Protein AF-A0A317IA31-F1 (afdb_monomer_lite)

Radius of gyration: 15.08 Å; chains: 1; bounding box: 31×33×38 Å

Foldseek 3Di:
DVVVLLVDQALVSLQVVLVVLLVVLLVVCCCVPPPPPHDSVVVVVCLQVDLVVLVSSLVSSLVVLVVVLVSNVVSVSVSSSVNNVVSSVVSVVVSVVSSVD

Sequence (101 aa):
MILNIFKRDNLKFGLILGLLAPFLSLLIFYFIKFFPLFSFGDMFEALRTNKQMVTAISIPCLFLNILLFTLYINSHRDKTAKGIFAITLVFAVASLIFKFM

Structure (mmCIF, N/CA/C/O backbone):
data_AF-A0A317IA31-F1
#
_entry.id   AF-A0A317IA31-F1
#
loop_
_atom_site.group_PDB
_atom_site.id
_atom_site.type_symbol
_atom_site.label_atom_id
_atom_site.label_alt_id
_atom_site.label_comp_id
_atom_site.label_asym_id
_atom_site.label_entity_id
_atom_site.label_seq_id
_atom_site.pdbx_PDB_ins_code
_atom_site.Cartn_x
_atom_site.Cartn_y
_atom_site.Cartn_z
_atom_site.occupancy
_atom_site.B_iso_or_equiv
_atom_site.auth_seq_id
_atom_site.auth_comp_id
_atom_site.auth_asym_id
_atom_site.auth_atom_id
_atom_site.pdbx_PDB_model_num
ATOM 1 N N . MET A 1 1 ? -11.987 19.523 9.908 1.00 44.31 1 MET A N 1
ATOM 2 C CA . MET A 1 1 ? -12.376 18.456 8.952 1.00 44.31 1 MET A CA 1
ATOM 3 C C . MET A 1 1 ? -11.729 17.103 9.282 1.00 44.31 1 MET A C 1
ATOM 5 O O . MET A 1 1 ? -12.458 16.123 9.361 1.00 44.31 1 MET A O 1
ATOM 9 N N . ILE A 1 2 ? -10.420 17.045 9.581 1.00 48.22 2 ILE A N 1
ATOM 10 C CA . ILE A 1 2 ? -9.687 15.808 9.951 1.00 48.22 2 ILE A CA 1
ATOM 11 C C . ILE A 1 2 ? -10.277 15.095 11.191 1.00 48.22 2 ILE A C 1
ATOM 13 O O . ILE A 1 2 ? -10.384 13.874 11.205 1.00 48.22 2 ILE A O 1
ATOM 17 N N . LEU A 1 3 ? -10.776 15.841 12.187 1.00 49.44 3 LEU A N 1
ATOM 18 C CA . LEU A 1 3 ? -11.334 15.270 13.426 1.00 49.44 3 LEU A CA 1
ATOM 19 C C . LEU A 1 3 ? -12.599 14.403 13.233 1.00 49.44 3 LEU A C 1
ATOM 21 O O . LEU A 1 3 ? -12.896 13.559 14.074 1.00 49.44 3 LEU A O 1
ATOM 25 N N . ASN A 1 4 ? -13.363 14.599 12.148 1.00 55.94 4 ASN A N 1
ATOM 26 C CA . ASN A 1 4 ? -14.645 13.904 11.952 1.00 55.94 4 ASN A CA 1
ATOM 27 C C . ASN A 1 4 ? -14.487 12.527 11.277 1.00 55.94 4 ASN A C 1
ATOM 29 O O . ASN A 1 4 ? -15.385 11.690 11.359 1.00 55.94 4 ASN A O 1
ATOM 33 N N . ILE A 1 5 ? -13.334 12.277 10.645 1.00 59.53 5 ILE A N 1
ATOM 34 C CA . ILE A 1 5 ? -12.976 10.988 10.034 1.00 59.53 5 ILE A CA 1
ATOM 35 C C . ILE A 1 5 ? -12.821 9.898 11.110 1.00 59.53 5 ILE A C 1
ATOM 37 O O . ILE A 1 5 ? -13.324 8.789 10.944 1.00 59.53 5 ILE A O 1
ATOM 41 N N . PHE A 1 6 ? -12.275 10.253 12.277 1.00 63.16 6 PHE A N 1
ATOM 42 C CA . PHE A 1 6 ? -12.045 9.336 13.402 1.00 63.16 6 PHE A CA 1
ATOM 43 C C . PHE A 1 6 ? -13.314 8.917 14.166 1.00 63.16 6 PHE A C 1
ATOM 45 O O . PHE A 1 6 ? -13.267 8.030 15.020 1.00 63.16 6 PHE A O 1
ATOM 52 N N . LYS A 1 7 ? -14.471 9.530 13.878 1.00 67.19 7 LYS A N 1
ATOM 53 C CA . LYS A 1 7 ? -15.748 9.150 14.506 1.00 67.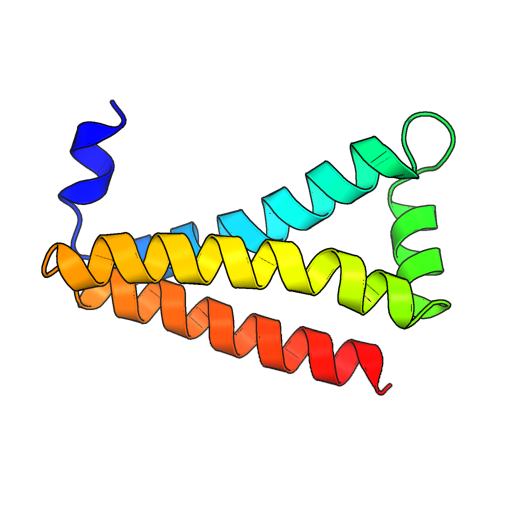19 7 LYS A CA 1
ATOM 54 C C . LYS A 1 7 ? -16.465 8.006 13.790 1.00 67.19 7 LYS A C 1
ATOM 56 O O . LYS A 1 7 ? -17.363 7.407 14.378 1.00 67.19 7 LYS A O 1
ATOM 61 N N . ARG A 1 8 ? -16.111 7.703 12.536 1.00 75.19 8 ARG A N 1
ATOM 62 C CA . ARG A 1 8 ? -16.809 6.682 11.746 1.00 75.19 8 ARG A CA 1
ATOM 63 C C . ARG A 1 8 ? -16.297 5.283 12.082 1.00 75.19 8 ARG A C 1
ATOM 65 O O . ARG A 1 8 ? -15.136 4.967 11.844 1.00 75.19 8 ARG A O 1
ATOM 72 N N . ASP A 1 9 ? -17.201 4.441 12.576 1.00 88.56 9 ASP A N 1
ATOM 73 C CA . ASP A 1 9 ? -16.982 3.005 12.764 1.00 88.56 9 ASP A CA 1
ATOM 74 C C . ASP A 1 9 ? -17.796 2.203 11.738 1.00 88.56 9 ASP A C 1
ATOM 76 O O . ASP A 1 9 ? -18.942 1.812 11.973 1.00 88.56 9 ASP A O 1
ATOM 80 N N . ASN A 1 10 ? -17.243 2.027 10.539 1.00 93.69 10 ASN A N 1
ATOM 81 C CA . ASN A 1 10 ? -17.922 1.333 9.451 1.00 93.69 10 ASN A CA 1
ATOM 82 C C . ASN A 1 10 ? -16.921 0.551 8.601 1.00 93.69 10 ASN A C 1
ATOM 84 O O . ASN A 1 10 ? -15.926 1.099 8.131 1.00 93.69 10 ASN A O 1
ATOM 88 N N . LEU A 1 11 ? -17.240 -0.716 8.333 1.00 93.38 11 LEU A N 1
ATOM 89 C CA . LEU A 1 11 ? -16.405 -1.599 7.523 1.00 93.38 11 LEU A CA 1
ATOM 90 C C . LEU A 1 11 ? -16.112 -1.018 6.132 1.00 93.38 11 LEU A C 1
ATOM 92 O O . LEU A 1 11 ? -14.958 -0.983 5.721 1.00 93.38 11 LEU A O 1
ATOM 96 N N . LYS A 1 12 ? -17.132 -0.505 5.425 1.00 94.50 12 LYS A N 1
ATOM 97 C CA . LYS A 1 12 ? -16.969 0.083 4.082 1.00 94.50 12 LYS A CA 1
ATOM 98 C C . LYS A 1 12 ? -16.014 1.271 4.105 1.00 94.50 12 LYS A C 1
ATOM 100 O O . LYS A 1 12 ? -15.209 1.435 3.196 1.00 94.50 12 LYS A O 1
ATOM 105 N N . PHE A 1 13 ? -16.091 2.082 5.157 1.00 93.81 13 PHE A N 1
ATOM 106 C CA . PHE A 1 13 ? -15.183 3.207 5.337 1.00 93.81 13 PHE A CA 1
ATOM 107 C C . PHE A 1 13 ? -13.743 2.731 5.559 1.00 93.81 13 PHE A C 1
ATOM 109 O O . PHE A 1 13 ? -12.834 3.246 4.917 1.00 93.81 13 PHE A O 1
ATOM 116 N N . GLY A 1 14 ? -13.550 1.696 6.381 1.00 94.25 14 GLY A N 1
ATOM 117 C CA . GLY A 1 14 ? -12.249 1.056 6.574 1.00 94.25 14 GLY A CA 1
ATOM 118 C C . GLY A 1 14 ? -11.650 0.486 5.290 1.00 94.25 14 GLY A C 1
ATOM 119 O O . GLY A 1 14 ? -10.469 0.691 5.034 1.00 94.25 14 GLY A O 1
ATOM 120 N N . LEU A 1 15 ? -12.462 -0.164 4.450 1.00 95.88 15 LEU A N 1
ATOM 121 C CA . LEU A 1 15 ? -12.018 -0.687 3.152 1.00 95.88 15 LEU A CA 1
ATOM 122 C C . LEU A 1 15 ? -11.539 0.440 2.221 1.00 95.88 15 LEU A C 1
ATOM 124 O O . LEU A 1 15 ? -10.473 0.340 1.623 1.00 95.88 15 LEU A O 1
ATOM 128 N N . ILE A 1 16 ? -12.294 1.538 2.127 1.00 94.50 16 ILE A N 1
ATOM 129 C CA . ILE A 1 16 ? -11.907 2.695 1.304 1.00 94.50 16 ILE A CA 1
ATOM 130 C C . ILE A 1 16 ? -10.616 3.325 1.837 1.00 94.50 16 ILE A C 1
ATOM 132 O O . ILE A 1 16 ? -9.703 3.593 1.061 1.00 94.50 16 ILE A O 1
ATOM 136 N N . LEU A 1 17 ? -10.512 3.522 3.156 1.00 93.06 17 LEU A N 1
ATOM 137 C CA . LEU A 1 17 ? -9.300 4.058 3.778 1.00 93.06 17 LEU A CA 1
ATOM 138 C C . LEU A 1 17 ? -8.081 3.161 3.544 1.00 93.06 17 LEU A C 1
ATOM 140 O O . LEU A 1 17 ? -7.012 3.673 3.225 1.00 93.06 17 LEU A O 1
ATOM 144 N N . GLY A 1 18 ? -8.246 1.841 3.654 1.00 93.00 18 GLY A N 1
ATOM 145 C CA . GLY A 1 18 ? -7.170 0.877 3.432 1.00 93.00 18 GLY A CA 1
ATOM 146 C C . GLY A 1 18 ? -6.614 0.896 2.004 1.00 93.00 18 GLY A C 1
ATOM 147 O O . GLY A 1 18 ? -5.446 0.578 1.787 1.00 93.00 18 GLY A O 1
ATOM 148 N N . LEU A 1 19 ? -7.426 1.296 1.019 1.00 94.38 19 LEU A N 1
ATOM 149 C CA . LEU A 1 19 ? -7.010 1.435 -0.382 1.00 94.38 19 LEU A CA 1
ATOM 150 C C . LEU A 1 19 ? -6.271 2.747 -0.670 1.00 94.38 19 LEU A C 1
ATOM 152 O O . LEU A 1 19 ? -5.506 2.815 -1.634 1.00 94.38 19 LEU A O 1
ATOM 156 N N . LEU A 1 20 ? -6.447 3.774 0.168 1.00 92.50 20 LEU A N 1
ATOM 157 C CA . LEU A 1 20 ? -5.772 5.058 -0.029 1.00 92.50 20 LEU A CA 1
ATOM 158 C C . LEU A 1 20 ? -4.256 4.927 0.106 1.00 92.50 20 LEU A C 1
ATOM 160 O O . LEU A 1 20 ? -3.536 5.490 -0.708 1.00 92.50 20 LEU A O 1
ATOM 164 N N . ALA A 1 21 ? -3.763 4.175 1.092 1.00 88.12 21 ALA A N 1
ATOM 165 C CA . ALA A 1 21 ? -2.327 4.003 1.314 1.00 88.12 21 ALA A CA 1
ATOM 166 C C . ALA A 1 21 ? -1.583 3.369 0.113 1.00 88.12 21 ALA A C 1
ATOM 168 O O . ALA A 1 21 ? -0.564 3.928 -0.297 1.00 88.12 21 ALA A O 1
ATOM 169 N N . PRO A 1 22 ? -2.054 2.265 -0.504 1.00 88.81 22 PRO A N 1
ATOM 170 C CA . PRO A 1 22 ? -1.453 1.736 -1.726 1.00 88.81 22 PRO A CA 1
ATOM 171 C C . PRO A 1 22 ? -1.467 2.714 -2.895 1.00 88.81 22 PRO A C 1
ATOM 173 O O . PRO A 1 22 ? -0.463 2.849 -3.594 1.00 88.81 22 PRO A O 1
ATOM 176 N N . PHE A 1 23 ? -2.578 3.425 -3.083 1.00 91.69 23 PHE A N 1
ATOM 177 C CA . PHE A 1 23 ? -2.692 4.420 -4.142 1.00 91.69 23 PHE A CA 1
ATOM 178 C C . PHE A 1 23 ? -1.706 5.580 -3.942 1.00 91.69 23 PHE A C 1
ATOM 180 O O . PHE A 1 23 ? -0.998 5.964 -4.872 1.00 91.69 23 PHE A O 1
ATOM 187 N N . LEU A 1 24 ? -1.598 6.085 -2.709 1.00 92.38 24 LEU A N 1
ATOM 188 C CA . LEU A 1 24 ? -0.647 7.135 -2.352 1.00 92.38 24 LEU A CA 1
ATOM 189 C C . LEU A 1 24 ?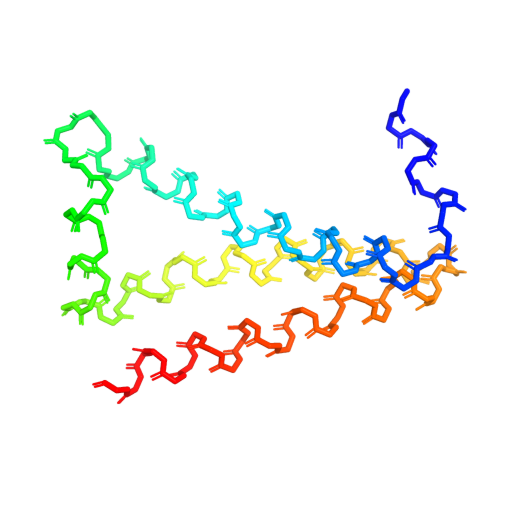 0.799 6.669 -2.531 1.00 92.38 24 LEU A C 1
ATOM 191 O O . LEU A 1 24 ? 1.610 7.411 -3.070 1.00 92.38 24 LEU A O 1
ATOM 195 N N . SER A 1 25 ? 1.112 5.439 -2.117 1.00 91.94 25 SER A N 1
ATOM 196 C CA . SER A 1 25 ? 2.447 4.855 -2.265 1.00 91.94 25 SER A CA 1
ATOM 197 C C . SER A 1 25 ? 2.881 4.795 -3.734 1.00 91.94 25 SER A C 1
ATOM 199 O O . SER A 1 25 ? 3.975 5.243 -4.075 1.00 91.94 25 SER A O 1
ATOM 201 N N . LEU A 1 26 ? 1.997 4.316 -4.620 1.00 92.62 26 LEU A N 1
ATOM 202 C CA . LEU A 1 26 ? 2.243 4.272 -6.064 1.00 92.62 26 LEU A CA 1
ATOM 203 C C . LEU A 1 26 ? 2.452 5.671 -6.658 1.00 92.62 26 LEU A C 1
ATOM 205 O O . LEU A 1 26 ? 3.407 5.880 -7.404 1.00 92.62 26 LEU A O 1
ATOM 209 N N . LEU A 1 27 ? 1.594 6.635 -6.305 1.00 93.88 27 LEU A N 1
ATOM 210 C CA . LEU A 1 27 ? 1.718 8.018 -6.774 1.00 93.88 27 LEU A CA 1
ATOM 211 C C . LEU A 1 27 ? 3.031 8.657 -6.321 1.00 93.88 27 LEU A C 1
ATOM 213 O O . LEU A 1 27 ? 3.761 9.207 -7.142 1.00 93.88 27 LEU A O 1
ATOM 217 N N . ILE A 1 28 ? 3.344 8.568 -5.027 1.00 93.31 28 ILE A N 1
ATOM 218 C CA . ILE A 1 28 ? 4.574 9.126 -4.457 1.00 93.31 28 ILE A CA 1
ATOM 219 C C . ILE A 1 28 ? 5.794 8.510 -5.148 1.00 93.31 28 ILE A C 1
ATOM 221 O O . ILE A 1 28 ? 6.703 9.234 -5.549 1.00 93.31 28 ILE A O 1
ATOM 2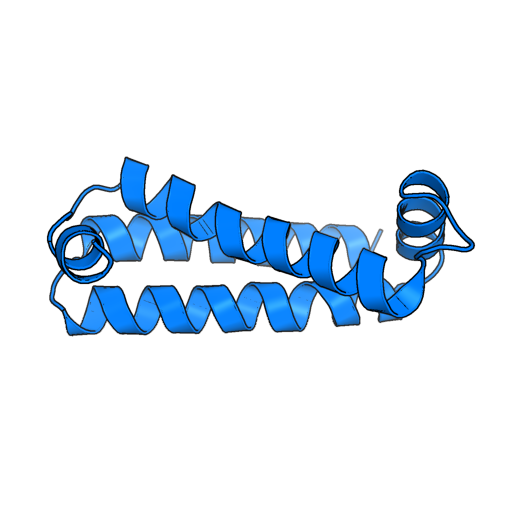25 N N . PHE A 1 29 ? 5.803 7.191 -5.350 1.00 93.19 29 PHE A N 1
ATOM 226 C CA . PHE A 1 29 ? 6.909 6.515 -6.022 1.00 93.19 29 PHE A CA 1
ATOM 227 C C . PHE A 1 29 ? 7.087 6.973 -7.475 1.00 93.19 29 PHE A C 1
ATOM 229 O O . PHE A 1 29 ? 8.216 7.234 -7.897 1.00 93.19 29 PHE A O 1
ATOM 236 N N . TYR A 1 30 ? 5.991 7.129 -8.223 1.00 94.56 30 TYR A N 1
ATOM 237 C CA . TYR A 1 30 ? 6.024 7.661 -9.585 1.00 94.56 30 TYR A CA 1
ATOM 238 C C . TYR A 1 30 ? 6.630 9.069 -9.630 1.00 94.56 30 TYR A C 1
ATOM 240 O O . TYR A 1 30 ? 7.571 9.314 -10.385 1.00 94.56 30 TYR A O 1
ATOM 248 N N . PHE A 1 31 ? 6.137 9.982 -8.789 1.00 95.25 31 PHE A N 1
ATOM 249 C CA . PHE A 1 31 ? 6.597 11.372 -8.796 1.00 95.25 31 PHE A CA 1
ATOM 250 C C . PHE A 1 31 ? 8.053 11.534 -8.360 1.00 95.25 31 PHE A C 1
ATOM 252 O O . PHE A 1 31 ? 8.723 12.445 -8.834 1.00 95.25 31 PHE A O 1
ATOM 259 N N . ILE A 1 32 ? 8.551 10.661 -7.484 1.00 93.75 32 ILE A N 1
ATOM 260 C CA . ILE A 1 32 ? 9.944 10.715 -7.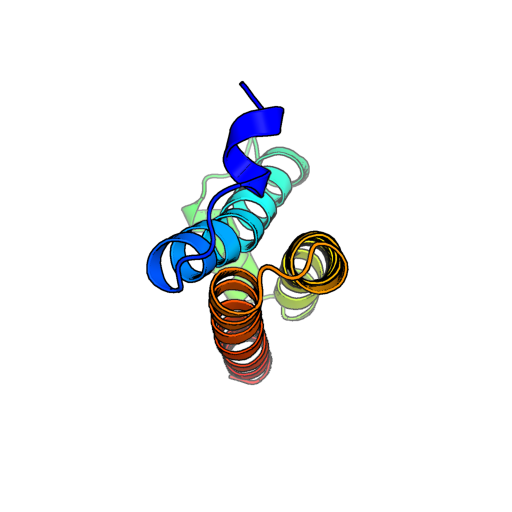028 1.00 93.75 32 ILE A CA 1
ATOM 261 C C . ILE A 1 32 ? 10.902 10.108 -8.058 1.00 93.75 32 ILE A C 1
ATOM 263 O O . ILE A 1 32 ? 12.025 10.589 -8.192 1.00 93.75 32 ILE A O 1
ATOM 267 N N . LYS A 1 33 ? 10.506 9.029 -8.748 1.00 92.31 33 LYS A N 1
ATOM 268 C CA . LYS A 1 33 ? 11.455 8.197 -9.507 1.00 92.31 33 LYS A CA 1
ATOM 269 C C . LYS A 1 33 ? 11.288 8.227 -11.026 1.00 92.31 33 LYS A C 1
ATOM 271 O O . LYS A 1 33 ? 12.257 7.954 -11.727 1.00 92.31 33 LYS A O 1
ATOM 276 N N . PHE A 1 34 ? 10.095 8.532 -11.529 1.00 93.75 34 PHE A N 1
ATOM 277 C CA . PHE A 1 34 ? 9.770 8.463 -12.959 1.00 93.75 34 PHE A CA 1
ATOM 278 C C . PHE A 1 34 ? 9.414 9.833 -13.539 1.00 93.75 34 PHE A C 1
ATOM 280 O O . PHE A 1 34 ? 9.824 10.151 -14.654 1.00 93.75 34 PHE A O 1
ATOM 287 N N . PHE A 1 35 ? 8.711 10.679 -12.784 1.00 93.50 35 PHE A N 1
ATOM 288 C CA . PHE A 1 35 ? 8.370 12.022 -13.242 1.00 93.50 35 PHE A CA 1
ATOM 289 C C . PHE A 1 35 ? 9.611 12.938 -13.315 1.00 93.50 35 PHE A C 1
ATOM 291 O O . PHE A 1 35 ? 10.446 12.896 -12.411 1.00 93.50 35 PHE A O 1
ATOM 298 N N . PRO A 1 36 ? 9.737 13.811 -14.335 1.00 94.00 36 PRO A N 1
ATOM 299 C CA . PRO A 1 36 ? 8.847 13.993 -15.492 1.00 94.00 36 PRO A CA 1
ATOM 300 C C . PRO A 1 36 ? 9.227 13.161 -16.730 1.00 94.00 36 PRO A C 1
ATOM 302 O O . PRO A 1 36 ? 8.566 13.272 -17.756 1.00 94.00 36 PRO A O 1
ATOM 305 N N . LEU A 1 37 ? 10.309 12.383 -16.661 1.00 95.31 37 LEU A N 1
ATOM 306 C CA . LEU A 1 37 ? 10.965 11.763 -17.820 1.00 95.31 37 LEU A CA 1
ATOM 307 C C . LEU A 1 37 ? 10.230 10.532 -18.363 1.00 95.31 37 LEU A C 1
ATOM 309 O O . LEU A 1 37 ? 10.307 10.250 -19.555 1.00 95.31 37 LEU A O 1
ATOM 313 N N . PHE A 1 38 ? 9.541 9.801 -17.493 1.00 95.31 38 PHE A N 1
ATOM 314 C CA . PHE A 1 38 ? 8.922 8.519 -17.800 1.00 95.31 38 PHE A CA 1
ATOM 315 C C . PHE A 1 38 ? 7.440 8.526 -17.434 1.00 95.31 38 PHE A C 1
ATOM 317 O O . PHE A 1 38 ? 7.020 9.166 -16.470 1.00 95.31 38 PHE A O 1
ATOM 324 N N . SER A 1 39 ? 6.648 7.784 -18.202 1.00 95.12 39 SER A N 1
ATOM 325 C CA . SER A 1 39 ? 5.208 7.647 -18.013 1.00 95.12 39 SER A CA 1
ATOM 326 C C . SER A 1 39 ? 4.861 6.613 -16.936 1.00 95.12 39 SER A C 1
ATOM 328 O O . SER A 1 39 ? 5.688 5.804 -16.508 1.00 95.12 39 SER A O 1
ATOM 330 N N . PHE A 1 40 ? 3.595 6.585 -16.508 1.00 92.06 40 PHE A N 1
ATOM 331 C CA . PHE A 1 40 ? 3.104 5.513 -15.635 1.00 92.06 40 PHE A CA 1
ATOM 332 C C . PHE A 1 40 ? 3.262 4.127 -16.274 1.00 92.06 40 PHE A C 1
ATOM 334 O O . PHE A 1 40 ? 3.512 3.161 -15.555 1.00 92.06 40 PHE A O 1
ATOM 341 N N . GLY A 1 41 ? 3.147 4.021 -17.604 1.00 93.56 41 GLY A N 1
ATOM 342 C CA . GLY A 1 41 ? 3.354 2.763 -18.325 1.00 93.56 41 GLY A CA 1
ATOM 343 C C . GLY A 1 41 ? 4.769 2.220 -18.128 1.00 93.56 41 GLY A C 1
ATOM 344 O O . GLY A 1 41 ? 4.933 1.047 -17.795 1.00 93.56 41 GLY A O 1
ATOM 345 N N . ASP A 1 42 ? 5.768 3.099 -18.212 1.00 93.94 42 ASP A N 1
ATOM 346 C CA . ASP A 1 42 ? 7.177 2.752 -17.996 1.00 93.94 42 ASP A CA 1
ATOM 347 C C . ASP A 1 42 ? 7.432 2.295 -16.554 1.00 93.94 42 ASP A C 1
ATOM 349 O O . ASP A 1 42 ? 8.176 1.344 -16.318 1.00 93.94 42 ASP A O 1
ATOM 353 N N . MET A 1 43 ? 6.763 2.916 -15.575 1.00 93.62 43 MET A N 1
ATOM 354 C CA . MET A 1 43 ? 6.820 2.472 -14.180 1.00 93.62 43 MET A CA 1
ATOM 355 C C . MET A 1 43 ? 6.256 1.056 -14.008 1.00 93.62 43 MET A C 1
ATOM 357 O O . MET A 1 43 ? 6.857 0.245 -13.303 1.00 93.62 43 MET A O 1
ATOM 361 N N . PHE A 1 44 ? 5.117 0.736 -14.628 1.00 91.56 44 PHE A N 1
ATOM 362 C CA . PHE A 1 44 ? 4.545 -0.612 -14.542 1.00 91.56 44 PHE A CA 1
ATOM 363 C C . PHE A 1 44 ? 5.430 -1.661 -15.217 1.00 91.56 44 PHE A C 1
ATOM 365 O O . PHE A 1 44 ? 5.557 -2.770 -14.695 1.00 91.56 44 PHE A O 1
ATOM 372 N N . GLU A 1 45 ? 6.086 -1.312 -16.320 1.00 92.44 45 GLU A N 1
ATOM 373 C CA . GLU A 1 45 ? 7.048 -2.202 -16.969 1.00 92.44 45 GLU A CA 1
ATOM 374 C C . GLU A 1 45 ? 8.305 -2.412 -16.110 1.00 92.44 45 GLU A C 1
ATOM 376 O O . GLU A 1 45 ? 8.759 -3.543 -15.908 1.00 92.44 45 GLU A O 1
ATOM 381 N N . ALA A 1 46 ? 8.808 -1.346 -15.485 1.00 91.31 46 ALA A N 1
ATOM 382 C CA . ALA A 1 46 ? 9.895 -1.428 -14.515 1.00 91.31 46 ALA A CA 1
ATOM 383 C C . ALA A 1 46 ? 9.517 -2.277 -13.286 1.00 91.31 46 ALA A C 1
ATOM 385 O O . ALA A 1 46 ? 10.347 -3.017 -12.759 1.00 91.31 46 ALA A O 1
ATOM 386 N N . LEU A 1 47 ? 8.257 -2.226 -12.841 1.00 90.19 47 LEU A N 1
ATOM 387 C CA . LEU A 1 47 ? 7.767 -3.056 -11.738 1.00 90.19 47 LEU A CA 1
ATOM 388 C C . LEU A 1 47 ? 7.723 -4.544 -12.086 1.00 90.19 47 LEU A C 1
ATOM 390 O O . LEU A 1 47 ? 8.041 -5.361 -11.224 1.00 90.19 47 LEU A O 1
ATOM 394 N N . ARG A 1 48 ? 7.361 -4.903 -13.324 1.00 88.12 48 ARG A N 1
ATOM 395 C CA . ARG A 1 48 ? 7.378 -6.303 -13.785 1.00 88.12 48 ARG A CA 1
ATOM 396 C C . ARG A 1 48 ? 8.793 -6.855 -13.906 1.00 88.12 48 ARG A C 1
ATOM 398 O O . ARG A 1 48 ? 9.037 -8.008 -13.574 1.00 88.12 48 ARG A O 1
ATOM 405 N N . THR A 1 49 ? 9.724 -6.033 -14.375 1.00 90.12 49 THR A N 1
ATOM 406 C CA . THR A 1 49 ? 11.105 -6.457 -14.646 1.00 90.12 49 THR A CA 1
ATOM 407 C C . THR A 1 49 ? 12.005 -6.389 -13.410 1.00 90.12 49 THR A C 1
ATOM 409 O O . THR A 1 49 ? 13.016 -7.088 -13.348 1.00 90.12 49 THR A O 1
ATOM 412 N N . ASN A 1 50 ? 11.645 -5.596 -12.391 1.00 90.62 50 ASN A N 1
ATOM 413 C CA . ASN A 1 50 ? 12.469 -5.380 -11.205 1.00 90.62 50 ASN A CA 1
ATOM 414 C C . ASN A 1 50 ? 11.734 -5.686 -9.884 1.00 90.62 50 ASN A C 1
ATOM 416 O O . ASN A 1 50 ? 11.058 -4.843 -9.286 1.00 90.62 50 ASN A O 1
ATOM 420 N N . LYS A 1 51 ? 11.989 -6.882 -9.339 1.00 87.69 51 LYS A N 1
ATOM 421 C CA . LYS A 1 51 ? 11.422 -7.368 -8.064 1.00 87.69 51 LYS A CA 1
ATOM 422 C C . LYS A 1 51 ? 11.766 -6.492 -6.848 1.00 87.69 51 LYS A C 1
ATOM 424 O O . LYS A 1 51 ? 11.018 -6.469 -5.863 1.00 87.69 51 LYS A O 1
ATOM 429 N N . GLN A 1 52 ? 12.884 -5.758 -6.880 1.00 89.44 52 GLN A N 1
ATOM 430 C CA . GLN A 1 52 ? 13.228 -4.821 -5.805 1.00 89.44 52 GLN A CA 1
ATOM 431 C C . GLN A 1 52 ? 12.306 -3.597 -5.819 1.00 89.44 52 GLN A C 1
ATOM 433 O O . GLN A 1 52 ? 11.929 -3.122 -4.749 1.00 89.44 52 GLN A O 1
ATOM 438 N N . MET A 1 53 ? 11.868 -3.133 -6.996 1.00 90.06 53 MET A N 1
ATOM 439 C CA . MET A 1 53 ? 10.915 -2.020 -7.093 1.00 90.06 53 MET A CA 1
ATOM 440 C C . MET A 1 53 ? 9.554 -2.380 -6.501 1.00 90.06 53 MET A C 1
ATOM 442 O O . MET A 1 53 ? 8.985 -1.577 -5.766 1.00 90.06 53 MET A O 1
ATOM 446 N N . VAL A 1 54 ? 9.079 -3.610 -6.715 1.00 91.19 54 VAL A N 1
ATOM 447 C CA . VAL A 1 54 ? 7.846 -4.110 -6.080 1.00 91.19 54 VAL A CA 1
ATOM 448 C C . VAL A 1 54 ? 7.937 -3.988 -4.558 1.00 91.19 54 VAL A C 1
ATOM 450 O O . VAL A 1 54 ? 7.015 -3.502 -3.905 1.00 91.19 54 VAL A O 1
ATOM 453 N N . THR A 1 55 ? 9.085 -4.362 -3.988 1.00 91.75 55 THR A N 1
ATOM 454 C CA . THR A 1 55 ? 9.330 -4.255 -2.541 1.00 91.75 55 THR A CA 1
ATOM 455 C C . THR A 1 55 ? 9.382 -2.790 -2.093 1.00 91.75 55 THR A C 1
ATOM 457 O O . THR A 1 55 ? 8.767 -2.438 -1.087 1.00 91.75 55 THR A O 1
ATOM 460 N N . ALA A 1 56 ? 10.049 -1.926 -2.864 1.00 91.50 56 ALA A N 1
ATOM 461 C CA . ALA A 1 56 ? 10.181 -0.500 -2.569 1.00 91.50 56 ALA A CA 1
ATOM 462 C C . ALA A 1 56 ? 8.834 0.245 -2.537 1.00 91.50 56 ALA A C 1
ATOM 464 O O . ALA A 1 56 ? 8.683 1.165 -1.741 1.00 91.50 56 ALA A O 1
ATOM 465 N N . ILE A 1 57 ? 7.850 -0.165 -3.346 1.00 92.31 57 ILE A N 1
ATOM 466 C CA . ILE A 1 57 ? 6.488 0.402 -3.321 1.00 92.31 57 ILE A CA 1
ATOM 467 C C . ILE A 1 57 ? 5.629 -0.232 -2.219 1.00 92.31 57 ILE A C 1
ATOM 469 O O . ILE A 1 57 ? 4.816 0.442 -1.576 1.00 92.31 57 ILE A O 1
ATOM 473 N N . SER A 1 58 ? 5.794 -1.535 -1.986 1.00 92.50 58 SER A N 1
ATOM 474 C CA . SER A 1 58 ? 4.931 -2.281 -1.065 1.00 92.50 58 SER A CA 1
ATOM 475 C C . SER A 1 58 ? 5.203 -1.940 0.401 1.00 92.50 58 SER A C 1
ATOM 477 O O . SER A 1 58 ? 4.259 -1.827 1.177 1.00 92.50 58 SER A O 1
ATOM 479 N N . ILE A 1 59 ? 6.463 -1.708 0.790 1.00 92.88 59 ILE A N 1
ATOM 480 C CA . ILE A 1 59 ? 6.825 -1.343 2.172 1.00 92.88 59 ILE A CA 1
ATOM 481 C C . ILE A 1 59 ? 6.107 -0.063 2.650 1.00 92.88 59 ILE A C 1
ATOM 483 O O . ILE A 1 59 ? 5.399 -0.141 3.656 1.00 92.88 59 ILE A O 1
ATOM 487 N N . PRO A 1 60 ? 6.222 1.098 1.970 1.00 91.44 60 PRO A N 1
ATOM 488 C CA . PRO A 1 60 ? 5.542 2.320 2.404 1.00 91.44 60 PRO A CA 1
ATOM 489 C C . PRO A 1 60 ? 4.014 2.183 2.391 1.00 91.44 60 PRO A C 1
ATOM 491 O O . PRO A 1 60 ? 3.352 2.688 3.296 1.00 91.44 60 PRO A O 1
ATOM 494 N N . CYS A 1 61 ? 3.453 1.444 1.428 1.00 93.38 61 CYS A N 1
ATOM 495 C CA . CYS A 1 61 ? 2.026 1.112 1.397 1.00 93.38 61 CYS A CA 1
ATOM 496 C C . CYS A 1 61 ? 1.579 0.374 2.670 1.00 93.38 61 CYS A C 1
ATOM 498 O O . CYS A 1 61 ? 0.648 0.816 3.350 1.00 93.38 61 CYS A O 1
ATOM 500 N N . LEU A 1 62 ? 2.244 -0.736 3.002 1.00 94.06 62 LEU A N 1
ATOM 501 C CA . LEU A 1 62 ? 1.902 -1.558 4.163 1.00 94.06 62 LEU A CA 1
ATOM 502 C C . LEU A 1 62 ? 2.130 -0.794 5.470 1.00 94.06 62 LEU A C 1
ATOM 504 O O . LEU A 1 62 ? 1.297 -0.866 6.371 1.00 94.06 62 LEU A O 1
ATOM 508 N N . PHE A 1 63 ? 3.207 -0.011 5.552 1.00 94.38 63 PHE A N 1
ATOM 509 C CA . PHE A 1 63 ? 3.512 0.818 6.714 1.00 94.38 63 PHE A CA 1
ATOM 510 C C . PHE A 1 63 ? 2.420 1.863 6.982 1.00 94.38 63 PHE A C 1
ATOM 512 O O . PHE A 1 63 ? 1.891 1.924 8.091 1.00 94.38 63 PHE A O 1
ATOM 519 N N . LEU A 1 64 ? 2.014 2.634 5.965 1.00 92.44 64 LEU A N 1
ATOM 520 C CA . LEU A 1 64 ? 0.935 3.622 6.094 1.00 92.44 64 LEU A CA 1
ATOM 521 C C . LEU A 1 64 ? -0.388 2.973 6.522 1.00 92.44 64 LEU A C 1
ATOM 523 O O . LEU A 1 64 ? -1.101 3.513 7.369 1.00 92.44 64 LEU A O 1
ATOM 527 N N . ASN A 1 65 ? -0.701 1.793 5.988 1.00 94.19 65 ASN A N 1
ATOM 528 C CA . ASN A 1 65 ? -1.898 1.053 6.372 1.00 94.19 65 ASN A CA 1
ATOM 529 C C . ASN A 1 65 ? -1.850 0.527 7.810 1.00 94.19 65 ASN A C 1
ATOM 531 O O . ASN A 1 65 ? -2.864 0.573 8.504 1.00 94.19 65 ASN A O 1
ATOM 535 N N . ILE A 1 66 ? -0.689 0.069 8.283 1.00 94.56 66 ILE A N 1
ATOM 536 C CA . ILE A 1 66 ? -0.503 -0.328 9.685 1.00 94.56 66 ILE A CA 1
ATOM 537 C C . ILE A 1 66 ? -0.664 0.880 10.615 1.00 94.56 66 ILE A C 1
ATOM 539 O O . ILE A 1 66 ? -1.297 0.752 11.664 1.00 94.56 66 ILE A O 1
ATOM 543 N N . LEU A 1 67 ? -0.165 2.061 10.234 1.00 94.69 67 LEU A N 1
ATOM 544 C CA . LEU A 1 67 ? -0.387 3.290 11.003 1.00 94.69 67 LEU A CA 1
ATOM 545 C C . LEU A 1 67 ? -1.878 3.631 11.096 1.00 94.69 67 LEU A C 1
ATOM 547 O O . LEU A 1 67 ? -2.386 3.850 12.195 1.00 94.69 67 LEU A O 1
ATOM 551 N N . LEU A 1 68 ? -2.600 3.618 9.970 1.00 93.00 68 LEU A N 1
ATOM 552 C CA . LEU A 1 68 ? -4.047 3.846 9.960 1.00 93.00 68 LEU A CA 1
ATOM 553 C C . LEU A 1 68 ? -4.775 2.810 10.821 1.00 93.00 68 LEU A C 1
ATOM 555 O O . LEU A 1 68 ? -5.566 3.178 11.685 1.00 93.00 68 LEU A O 1
ATOM 559 N N . PHE A 1 69 ? -4.472 1.526 10.644 1.00 95.44 69 PHE A N 1
ATOM 560 C CA . PHE A 1 69 ? -5.038 0.451 11.451 1.00 95.44 69 PHE A CA 1
ATOM 561 C C . PHE A 1 69 ? -4.834 0.696 12.953 1.00 95.44 69 PHE A C 1
ATOM 563 O O . P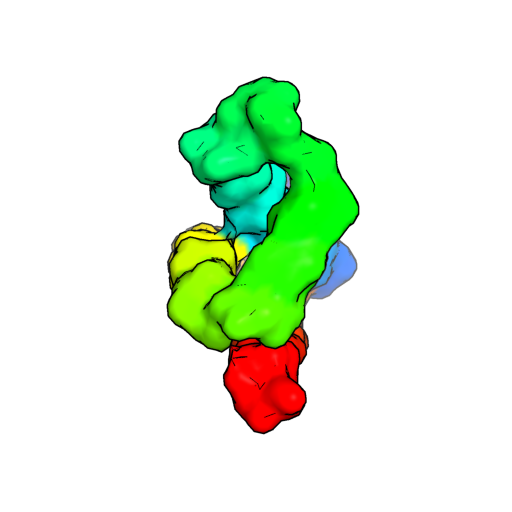HE A 1 69 ? -5.802 0.653 13.712 1.00 95.44 69 PHE A O 1
ATOM 570 N N . THR A 1 70 ? -3.605 1.028 13.362 1.00 94.56 70 THR A N 1
ATOM 571 C CA . THR A 1 70 ? -3.235 1.268 14.766 1.00 94.56 70 THR A CA 1
ATOM 572 C C . THR A 1 70 ? -4.001 2.454 15.357 1.00 94.56 70 THR A C 1
ATOM 574 O O . THR A 1 70 ? -4.492 2.383 16.482 1.00 94.56 70 THR A O 1
ATOM 577 N N . LEU A 1 71 ? -4.178 3.535 14.594 1.00 93.31 71 LEU A N 1
ATOM 578 C CA . LEU A 1 71 ? -4.958 4.692 15.041 1.00 93.31 71 LEU A CA 1
ATOM 579 C C . LEU A 1 71 ? -6.437 4.338 15.273 1.00 93.31 71 LEU A C 1
ATOM 581 O O . LEU A 1 71 ? -7.024 4.762 16.272 1.00 93.31 71 LEU A O 1
ATOM 585 N N . TYR A 1 72 ? -7.046 3.555 14.375 1.00 93.56 72 TYR A N 1
ATOM 586 C CA . TYR A 1 72 ? -8.464 3.188 14.481 1.00 93.56 72 TYR A CA 1
ATOM 587 C C . TYR A 1 72 ? -8.731 2.122 15.546 1.00 93.56 72 TYR A C 1
ATOM 589 O O . TYR A 1 72 ? -9.731 2.236 16.257 1.00 93.56 72 TYR A O 1
ATOM 597 N N . ILE A 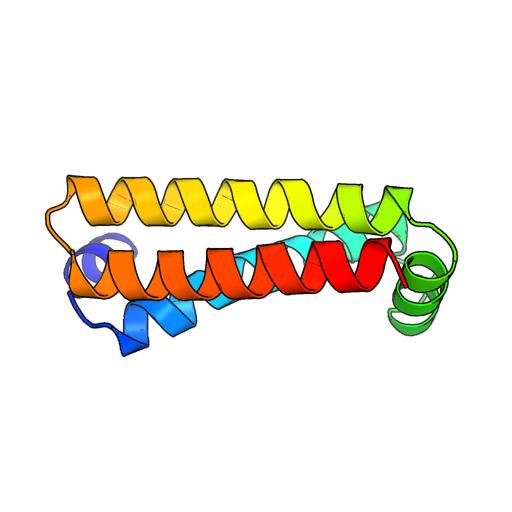1 73 ? -7.850 1.128 15.702 1.00 94.69 73 ILE A N 1
ATOM 598 C CA . ILE A 1 73 ? -8.020 0.092 16.730 1.00 94.69 73 ILE A CA 1
ATOM 599 C C . ILE A 1 73 ? -7.857 0.678 18.141 1.00 94.69 73 ILE A C 1
ATOM 601 O O . ILE A 1 73 ? -8.698 0.431 19.000 1.00 94.69 73 ILE A O 1
ATOM 605 N N . ASN A 1 74 ? -6.875 1.565 18.355 1.00 94.75 74 ASN A N 1
ATOM 606 C CA . ASN A 1 74 ? -6.675 2.239 19.647 1.00 94.75 74 ASN A CA 1
ATOM 607 C C . ASN A 1 74 ? -7.808 3.218 19.990 1.00 94.75 74 ASN A C 1
ATOM 609 O O . ASN A 1 74 ? -8.011 3.551 21.152 1.00 94.75 74 ASN A O 1
ATOM 613 N N . SER A 1 75 ? -8.565 3.668 18.986 1.00 91.38 75 SER A N 1
ATOM 614 C CA . SER A 1 75 ? -9.744 4.522 19.167 1.00 91.38 75 SER A CA 1
ATOM 615 C C . SER A 1 75 ? -11.052 3.727 19.315 1.00 91.38 75 SER A C 1
ATOM 617 O O . SER A 1 75 ? -12.129 4.319 19.209 1.00 91.38 75 SER A O 1
ATOM 619 N N . HIS A 1 76 ? -10.981 2.403 19.506 1.00 92.56 76 HIS A N 1
ATOM 620 C CA . HIS A 1 76 ? -12.132 1.493 19.603 1.00 92.56 76 HIS A CA 1
ATOM 621 C C . HIS A 1 76 ? -13.077 1.555 18.384 1.00 92.56 76 HIS A C 1
ATOM 623 O O . HIS A 1 76 ? -14.303 1.522 18.508 1.00 92.56 76 HIS A O 1
ATOM 629 N N . ARG A 1 77 ? -12.514 1.697 17.177 1.00 93.31 77 ARG A N 1
ATOM 630 C CA . ARG A 1 77 ? -13.248 1.723 15.897 1.00 93.31 77 ARG A CA 1
ATOM 631 C C . ARG A 1 77 ? -13.034 0.422 15.129 1.00 93.31 77 ARG A C 1
ATOM 633 O O . ARG A 1 77 ? -12.477 0.408 14.026 1.00 93.31 77 ARG A O 1
ATOM 640 N N . ASP A 1 78 ? -13.452 -0.681 15.736 1.00 93.38 78 ASP A N 1
ATOM 641 C CA . ASP A 1 78 ? -13.092 -2.032 15.305 1.00 93.38 78 ASP A CA 1
ATOM 642 C C . ASP A 1 78 ? -13.591 -2.381 13.899 1.00 93.38 78 ASP A C 1
ATOM 644 O O . ASP A 1 78 ? -12.918 -3.118 13.177 1.00 93.38 78 ASP A O 1
ATOM 648 N N . LYS A 1 79 ? -14.749 -1.867 13.460 1.00 95.31 79 LYS A N 1
ATOM 649 C CA . LYS A 1 79 ? -15.268 -2.157 12.110 1.00 95.31 79 LYS A CA 1
ATOM 650 C C . LYS A 1 79 ? -14.417 -1.468 11.055 1.00 95.31 79 LYS A C 1
ATOM 652 O O . LYS A 1 79 ? -14.092 -2.082 10.040 1.00 95.31 79 LYS A O 1
ATOM 657 N N . THR A 1 80 ? -14.038 -0.215 11.295 1.00 95.81 80 THR A N 1
ATOM 658 C CA . THR A 1 80 ? -13.130 0.513 10.399 1.00 95.81 80 THR A CA 1
ATOM 659 C C . THR A 1 80 ? -11.743 -0.133 10.399 1.00 95.81 80 THR A C 1
ATOM 661 O O . THR A 1 80 ? -11.203 -0.400 9.327 1.00 95.81 80 THR A O 1
ATOM 664 N N . ALA A 1 81 ? -11.198 -0.469 11.574 1.00 96.12 81 ALA A N 1
ATOM 665 C CA . ALA A 1 81 ? -9.906 -1.145 11.696 1.00 96.12 81 ALA A CA 1
ATOM 666 C C . ALA A 1 81 ? -9.887 -2.495 10.955 1.00 96.12 81 ALA A C 1
ATOM 668 O O . ALA A 1 81 ? -8.958 -2.760 10.194 1.00 96.12 81 ALA A O 1
ATOM 669 N N . LYS A 1 82 ? -10.946 -3.311 11.078 1.00 96.62 82 LYS A N 1
ATOM 670 C CA . LYS A 1 82 ? -11.108 -4.561 10.310 1.00 96.62 82 LYS A CA 1
ATOM 671 C C . LYS A 1 82 ? -11.087 -4.328 8.801 1.00 96.62 82 LYS A C 1
ATOM 673 O O . LYS A 1 82 ? -10.458 -5.099 8.085 1.00 96.62 82 LYS A O 1
ATOM 678 N N . GLY A 1 83 ? -11.747 -3.273 8.317 1.00 96.81 83 GLY A N 1
ATOM 679 C CA . GLY A 1 83 ? -11.735 -2.917 6.896 1.00 96.81 83 GLY A CA 1
ATOM 680 C C . GLY A 1 83 ? -10.334 -2.552 6.398 1.00 96.81 83 GLY A C 1
ATOM 681 O O . GLY A 1 83 ? -9.901 -3.066 5.371 1.00 96.81 83 GLY A O 1
ATOM 682 N N . ILE A 1 84 ? -9.600 -1.732 7.157 1.00 96.81 84 ILE A N 1
ATOM 683 C CA . ILE A 1 84 ? -8.215 -1.361 6.823 1.00 96.81 84 ILE A CA 1
ATOM 684 C C . ILE A 1 84 ? -7.336 -2.616 6.790 1.00 96.81 84 ILE A C 1
ATOM 686 O O . ILE A 1 84 ? -6.656 -2.868 5.801 1.00 96.81 84 ILE A O 1
ATOM 690 N N . PHE A 1 85 ? -7.403 -3.442 7.838 1.00 96.81 85 PHE A N 1
ATOM 691 C CA . PHE A 1 85 ? -6.612 -4.666 7.952 1.00 96.81 85 PHE A CA 1
ATOM 692 C C . PHE A 1 85 ? -6.898 -5.674 6.831 1.00 96.81 85 PHE A C 1
ATOM 694 O O . PHE A 1 85 ? -5.969 -6.279 6.297 1.00 96.81 85 PHE A O 1
ATOM 701 N N . ALA A 1 86 ? -8.164 -5.820 6.427 1.00 97.19 86 ALA A N 1
ATOM 702 C CA . ALA A 1 86 ? -8.544 -6.684 5.314 1.00 97.19 86 ALA A CA 1
ATOM 703 C C . ALA A 1 86 ? -7.859 -6.259 4.005 1.00 97.19 86 ALA A C 1
ATOM 705 O O . ALA A 1 86 ? -7.297 -7.102 3.308 1.00 97.19 86 ALA A O 1
ATOM 706 N N . ILE A 1 87 ? -7.838 -4.957 3.697 1.00 96.50 87 ILE A N 1
ATOM 707 C CA . ILE A 1 87 ? -7.122 -4.452 2.518 1.00 96.50 87 ILE A CA 1
ATOM 708 C C . ILE A 1 87 ? -5.614 -4.655 2.655 1.00 96.50 87 ILE A C 1
ATOM 710 O O . ILE A 1 87 ? -4.980 -5.073 1.690 1.00 96.50 87 ILE A O 1
ATOM 714 N N . THR A 1 88 ? -5.040 -4.426 3.838 1.00 95.56 88 THR A N 1
ATOM 715 C CA . THR A 1 88 ? -3.615 -4.680 4.091 1.00 95.56 88 THR A CA 1
ATOM 716 C C . THR A 1 88 ? -3.235 -6.122 3.767 1.00 95.56 88 THR A C 1
ATOM 718 O O . THR A 1 88 ? -2.239 -6.342 3.085 1.00 95.56 88 THR A O 1
ATOM 721 N N . LEU A 1 89 ? -4.037 -7.102 4.200 1.00 96.19 89 LEU A N 1
ATOM 722 C CA . LEU A 1 89 ? -3.806 -8.516 3.895 1.00 96.19 89 LEU A CA 1
ATOM 723 C C . LEU A 1 89 ? -3.900 -8.803 2.395 1.00 96.19 89 LEU A C 1
ATOM 725 O O . LEU A 1 89 ? -3.004 -9.439 1.843 1.00 96.19 89 LEU A O 1
ATOM 729 N N . VAL A 1 90 ? -4.945 -8.303 1.727 1.00 95.69 90 VAL A N 1
ATOM 730 C CA . VAL A 1 90 ? -5.108 -8.463 0.273 1.00 95.69 90 VAL A CA 1
ATOM 731 C C . VAL A 1 90 ? -3.900 -7.892 -0.470 1.00 95.69 90 VAL A C 1
ATOM 733 O O . VAL A 1 90 ? -3.353 -8.554 -1.348 1.00 95.69 90 VAL A O 1
ATOM 736 N N . PHE A 1 91 ? -3.439 -6.697 -0.094 1.00 93.31 91 PHE A N 1
ATOM 737 C CA . PHE A 1 91 ? -2.308 -6.043 -0.750 1.00 93.31 91 PHE A CA 1
ATOM 738 C C . PHE A 1 91 ? -0.973 -6.728 -0.441 1.00 93.31 91 PHE A C 1
ATOM 740 O O . PHE A 1 91 ? -0.140 -6.873 -1.333 1.00 93.31 91 PHE A O 1
ATOM 747 N N . ALA A 1 92 ? -0.774 -7.200 0.793 1.00 94.00 92 ALA A N 1
ATOM 748 C CA . ALA A 1 92 ? 0.401 -7.980 1.167 1.00 94.00 92 ALA A CA 1
ATOM 749 C C . ALA A 1 92 ? 0.499 -9.252 0.314 1.00 94.00 92 ALA A C 1
ATOM 751 O O . ALA A 1 92 ? 1.527 -9.482 -0.323 1.00 94.00 92 ALA A O 1
ATOM 752 N N . VAL A 1 93 ? -0.589 -10.022 0.218 1.00 95.62 93 VAL A N 1
ATOM 753 C CA . VAL A 1 93 ? -0.651 -11.229 -0.619 1.00 95.62 93 VAL A CA 1
ATOM 754 C C . VAL A 1 93 ? -0.442 -10.888 -2.095 1.00 95.62 93 VAL A C 1
ATOM 756 O O . VAL A 1 93 ? 0.392 -11.514 -2.744 1.00 95.62 93 VAL A O 1
ATOM 759 N N . ALA A 1 94 ? -1.120 -9.862 -2.620 1.00 92.25 94 ALA A N 1
ATOM 760 C CA . ALA A 1 94 ? -0.958 -9.433 -4.009 1.00 92.25 94 ALA A CA 1
ATOM 761 C C . ALA A 1 94 ? 0.491 -9.024 -4.326 1.00 92.25 94 ALA A C 1
ATOM 763 O O . ALA A 1 94 ? 1.028 -9.420 -5.357 1.00 92.25 94 ALA A O 1
ATOM 764 N N . SER A 1 95 ? 1.151 -8.289 -3.424 1.00 91.19 95 SER A N 1
ATOM 765 C CA . SER A 1 95 ? 2.547 -7.872 -3.596 1.00 91.19 95 SER A CA 1
ATOM 766 C C . SER A 1 95 ? 3.522 -9.048 -3.583 1.00 91.19 95 SER A C 1
ATOM 768 O O . SER A 1 95 ? 4.488 -9.054 -4.345 1.00 91.19 95 SER A O 1
ATOM 770 N N . LEU A 1 96 ? 3.258 -10.066 -2.756 1.00 92.19 96 LEU A N 1
ATOM 771 C CA . LEU A 1 96 ? 4.055 -11.287 -2.721 1.00 92.19 96 LEU A CA 1
ATOM 772 C C . LEU A 1 96 ? 3.876 -12.075 -4.016 1.00 92.19 96 LEU A C 1
ATOM 774 O O . LEU A 1 96 ? 4.871 -12.408 -4.650 1.00 92.19 96 LEU A O 1
ATOM 778 N N . ILE A 1 97 ? 2.634 -12.299 -4.455 1.00 91.88 97 ILE A N 1
ATOM 779 C CA . ILE A 1 97 ? 2.349 -12.979 -5.726 1.00 91.88 97 ILE A CA 1
ATOM 780 C C . ILE A 1 97 ? 3.058 -12.258 -6.877 1.00 91.88 97 ILE A C 1
ATOM 782 O O . ILE A 1 97 ? 3.804 -12.884 -7.622 1.00 91.88 97 ILE A O 1
ATOM 786 N N . PHE A 1 98 ? 2.907 -10.935 -6.972 1.00 88.19 98 PHE A N 1
ATOM 787 C CA . PHE A 1 98 ? 3.524 -10.141 -8.034 1.00 88.19 98 PHE A CA 1
ATOM 788 C C . PHE A 1 98 ? 5.059 -10.154 -7.986 1.00 88.19 98 PHE A C 1
ATOM 790 O O . PHE A 1 98 ? 5.713 -10.077 -9.018 1.00 88.19 98 PHE A O 1
ATOM 797 N N . LYS A 1 99 ? 5.659 -10.270 -6.795 1.00 85.50 99 LYS A N 1
ATOM 798 C CA . LYS A 1 99 ? 7.115 -10.390 -6.641 1.00 85.50 99 LYS A CA 1
ATOM 799 C C . LYS A 1 99 ? 7.641 -11.768 -7.057 1.00 85.50 99 LYS A C 1
ATOM 801 O O . LYS A 1 99 ? 8.802 -11.866 -7.461 1.00 85.50 99 LYS A O 1
ATOM 806 N N . PHE A 1 100 ? 6.853 -12.831 -6.896 1.00 85.62 100 PHE A N 1
ATOM 807 C CA . PHE A 1 100 ? 7.304 -14.211 -7.111 1.00 85.62 100 PHE A CA 1
ATOM 808 C C . PHE A 1 100 ? 6.885 -14.826 -8.447 1.00 85.62 100 PHE A C 1
ATOM 810 O O . PHE A 1 100 ? 7.559 -15.764 -8.871 1.00 85.62 100 PHE A O 1
ATOM 817 N N . MET A 1 101 ? 5.869 -14.282 -9.119 1.00 82.06 101 MET A N 1
ATOM 818 C CA . MET A 1 101 ? 5.681 -14.489 -10.562 1.00 82.06 101 MET A CA 1
ATOM 819 C C . MET A 1 101 ? 6.819 -13.839 -11.368 1.00 82.06 101 MET A C 1
ATOM 821 O O . MET A 1 101 ? 6.958 -14.224 -12.543 1.00 82.06 101 MET A O 1
#

Secondary structure (DSSP, 8-state):
-GGGGGG---HHHHHHHHHHHHHHHHHHHHHHHTTTTS-HHHHHHHHHH-HHHHHHHHHHHHHHHHHHHHHHHHTT-HHHHHHHHHHHHHHHHHHHHHHH-

pLDDT: mean 90.16, std 10.19, range [44.31, 97.19]